Protein AF-N8W9D5-F1 (afdb_monomer_lite)

Secondary structure (DSSP, 8-state):
-GGGTTSSPPPP---PPPPTTS--S---------PPPTT-EE--TT-SS--EEHHHHHHHHHHHHHTTT-

Foldseek 3Di:
DQLALVPDDDDDDDDDQDDPPDDNDDDDDDDDDDFDDQQDWRHRPVCPDPIDGSVVVVVVVCCVVCVPVD

InterPro domains:
  IPR027443 Isopenicillin N synthase-like superfamily [G3DSA:2.60.120.330] (1-69)

pLDDT: mean 92.41, std 9.05, range [45.47, 97.75]

Sequence (70 aa):
MRWSDDQLPSNFHRVKNPEADEYQGARYSLAFFCQANEDVLIESPQKKYPAITAKEYLKQRISANFKGKY

Organism: NCBI:txid70347

Structure (mmCIF, N/CA/C/O backbone):
data_AF-N8W9D5-F1
#
_entry.id   AF-N8W9D5-F1
#
loop_
_atom_site.group_PDB
_atom_site.id
_atom_site.type_symbol
_atom_site.label_atom_id
_atom_site.label_alt_id
_atom_site.label_comp_id
_atom_site.label_asym_id
_atom_site.label_entity_id
_atom_site.label_seq_id
_atom_site.pdbx_PDB_ins_code
_atom_site.Cartn_x
_atom_site.Cartn_y
_atom_site.Cartn_z
_atom_site.occupancy
_atom_site.B_iso_or_equiv
_atom_site.auth_seq_id
_atom_site.auth_comp_id
_atom_site.auth_asym_id
_atom_site.auth_atom_id
_atom_site.pdbx_PDB_model_num
ATOM 1 N N . MET A 1 1 ? -0.053 -3.533 9.887 1.00 86.88 1 MET A N 1
ATOM 2 C CA . MET A 1 1 ? -1.282 -3.294 9.115 1.00 86.88 1 MET A CA 1
ATOM 3 C C . MET A 1 1 ? -2.481 -3.353 10.053 1.00 86.88 1 MET A C 1
ATOM 5 O O . MET A 1 1 ? -2.514 -4.211 10.927 1.00 86.88 1 MET A O 1
ATOM 9 N N . ARG A 1 2 ? -3.479 -2.479 9.849 1.00 89.94 2 ARG A N 1
ATOM 10 C CA . ARG A 1 2 ? -4.665 -2.324 10.719 1.00 89.94 2 ARG A CA 1
ATOM 11 C C . ARG A 1 2 ? -5.487 -3.604 10.890 1.00 89.94 2 ARG A C 1
ATOM 13 O O . ARG A 1 2 ? -6.005 -3.856 11.965 1.00 89.94 2 ARG A O 1
ATOM 20 N N . TRP A 1 3 ? -5.560 -4.408 9.832 1.00 90.88 3 TRP A N 1
ATOM 21 C CA . TRP A 1 3 ? -6.358 -5.635 9.784 1.00 90.88 3 TRP A CA 1
ATOM 22 C C . TRP A 1 3 ? -5.777 -6.791 10.608 1.00 90.88 3 TRP A C 1
ATOM 24 O O . TRP A 1 3 ? -6.464 -7.761 10.895 1.00 90.88 3 TRP A O 1
ATOM 34 N N . SER A 1 4 ? -4.497 -6.696 10.963 1.00 94.06 4 SER A N 1
ATOM 35 C CA . SER A 1 4 ? -3.747 -7.760 11.626 1.00 94.06 4 SER A CA 1
ATOM 36 C C . SER A 1 4 ? -3.055 -7.267 12.895 1.00 94.06 4 SER A C 1
ATOM 38 O O . SER A 1 4 ? -2.066 -7.871 13.289 1.00 94.06 4 SER A O 1
ATOM 40 N N . ASP A 1 5 ? -3.424 -6.101 13.431 1.00 94.88 5 ASP A N 1
ATOM 41 C CA . ASP A 1 5 ? -2.738 -5.482 14.580 1.00 94.88 5 ASP A CA 1
ATOM 42 C C . ASP A 1 5 ? -1.215 -5.395 14.449 1.00 94.88 5 ASP A C 1
ATOM 44 O O . ASP A 1 5 ? -0.462 -5.557 15.406 1.00 94.88 5 ASP A O 1
ATOM 48 N N . ASP A 1 6 ? -0.755 -5.125 13.229 1.00 94.06 6 ASP A N 1
ATOM 49 C CA . ASP A 1 6 ? 0.664 -5.083 12.860 1.00 94.06 6 ASP A CA 1
ATOM 50 C C . ASP A 1 6 ? 1.437 -6.403 12.905 1.00 94.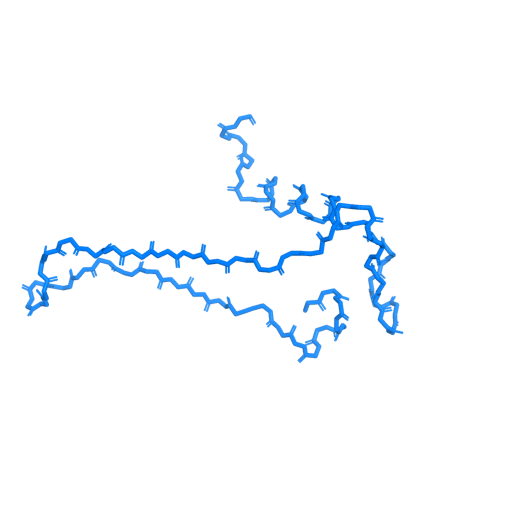06 6 ASP A C 1
ATOM 52 O O . ASP A 1 6 ? 2.625 -6.388 12.602 1.00 94.06 6 ASP A O 1
ATOM 56 N N . GLN A 1 7 ? 0.774 -7.543 13.118 1.00 95.56 7 GLN A N 1
ATOM 57 C CA . GLN A 1 7 ? 1.390 -8.866 12.937 1.00 95.56 7 GLN A CA 1
ATOM 58 C C . GLN A 1 7 ? 1.853 -9.099 11.487 1.00 95.56 7 GLN A C 1
ATOM 60 O O . GLN A 1 7 ? 2.879 -9.727 11.249 1.00 95.56 7 GLN A O 1
ATOM 65 N N . LEU A 1 8 ? 1.122 -8.548 10.510 1.00 94.31 8 LEU A N 1
ATOM 66 C CA . LEU A 1 8 ? 1.509 -8.506 9.102 1.00 94.31 8 LEU A CA 1
ATOM 67 C C . LEU A 1 8 ? 1.812 -7.048 8.705 1.00 94.31 8 LEU A C 1
ATOM 69 O O . LEU A 1 8 ? 0.894 -6.221 8.594 1.00 94.31 8 LEU A O 1
ATOM 73 N N . PRO A 1 9 ? 3.088 -6.669 8.528 1.00 91.19 9 PRO A N 1
ATOM 74 C CA . PRO A 1 9 ? 3.445 -5.335 8.066 1.00 91.19 9 PRO A CA 1
ATOM 75 C C . PRO A 1 9 ? 3.187 -5.177 6.561 1.00 91.19 9 PRO A C 1
ATOM 77 O O . PRO A 1 9 ? 3.273 -6.123 5.784 1.00 91.19 9 PRO A O 1
ATOM 80 N N . SER A 1 10 ? 2.883 -3.948 6.133 1.00 90.81 10 SER A N 1
ATOM 81 C CA . SER A 1 10 ? 2.895 -3.615 4.705 1.00 90.81 10 SER A CA 1
ATOM 82 C C . SER A 1 10 ? 4.343 -3.513 4.239 1.00 90.81 10 SER A C 1
ATOM 84 O O . SER A 1 10 ? 5.110 -2.744 4.816 1.00 90.81 10 SER A O 1
ATOM 86 N N . ASN A 1 11 ? 4.710 -4.232 3.181 1.00 91.94 11 ASN A N 1
ATOM 87 C CA . ASN A 1 11 ? 6.091 -4.251 2.700 1.00 91.94 11 ASN A CA 1
ATOM 88 C C . ASN A 1 11 ? 6.492 -2.922 2.042 1.00 91.94 11 ASN A C 1
ATOM 90 O O . ASN A 1 11 ? 5.837 -2.456 1.103 1.00 91.94 11 ASN A O 1
ATOM 94 N N . PHE A 1 12 ? 7.616 -2.353 2.485 1.00 91.62 12 PHE A N 1
ATOM 95 C CA . PHE A 1 12 ? 8.296 -1.281 1.761 1.00 91.62 12 PHE A CA 1
ATOM 96 C C . PHE A 1 12 ? 8.928 -1.839 0.486 1.00 91.62 12 PHE A C 1
ATOM 98 O O . PHE A 1 12 ? 9.594 -2.871 0.510 1.00 91.62 12 PHE A O 1
ATOM 105 N N . HIS A 1 13 ? 8.727 -1.151 -0.632 1.00 95.31 13 HIS A N 1
ATOM 106 C CA . HIS A 1 13 ? 9.288 -1.527 -1.924 1.00 95.31 13 HIS A CA 1
ATOM 107 C C . HIS A 1 13 ? 9.604 -0.270 -2.738 1.00 95.31 13 HIS A C 1
ATOM 109 O O . HIS A 1 13 ? 8.967 0.769 -2.570 1.00 95.31 13 HIS A O 1
ATOM 115 N N . ARG A 1 14 ? 10.606 -0.364 -3.615 1.00 95.62 14 ARG A N 1
ATOM 116 C CA . ARG A 1 14 ? 11.005 0.704 -4.538 1.00 95.62 14 ARG A CA 1
ATOM 117 C C . ARG A 1 14 ? 11.377 0.113 -5.889 1.00 95.62 14 ARG A C 1
ATOM 119 O O . ARG A 1 14 ? 11.854 -1.018 -5.955 1.00 95.62 14 ARG A O 1
ATOM 126 N N . VAL A 1 15 ? 11.209 0.901 -6.943 1.00 95.75 15 VAL A N 1
ATOM 127 C CA . VAL A 1 15 ? 11.757 0.608 -8.271 1.00 95.75 15 VAL A CA 1
ATOM 128 C C . VAL A 1 15 ? 12.931 1.555 -8.488 1.00 95.75 15 VAL A C 1
ATOM 130 O O . VAL A 1 15 ? 12.794 2.752 -8.236 1.00 95.75 15 VAL A O 1
ATOM 133 N N . LYS A 1 16 ? 14.081 1.017 -8.902 1.00 94.25 16 LYS A N 1
ATOM 134 C CA . LYS A 1 16 ? 15.248 1.816 -9.290 1.00 94.25 16 LYS A CA 1
ATOM 135 C C . LYS A 1 16 ? 15.353 1.899 -10.810 1.00 94.25 16 LYS A C 1
ATOM 137 O O . LYS A 1 16 ? 14.890 0.995 -11.506 1.00 94.25 16 LYS A O 1
ATOM 142 N N . ASN A 1 17 ? 15.987 2.962 -11.289 1.00 95.38 17 ASN A N 1
ATOM 143 C CA . ASN A 1 17 ? 16.490 3.007 -12.658 1.00 95.38 17 ASN A CA 1
ATOM 144 C C . ASN A 1 17 ? 17.667 2.024 -12.809 1.00 95.38 17 ASN A C 1
ATOM 146 O O . ASN A 1 17 ? 18.308 1.703 -11.800 1.00 95.38 17 ASN A O 1
ATOM 150 N N . PRO A 1 18 ? 17.934 1.518 -14.026 1.00 96.38 18 PRO A N 1
ATOM 151 C CA . PRO A 1 18 ? 19.088 0.661 -14.250 1.00 96.38 18 PRO A CA 1
ATOM 152 C C . PRO A 1 18 ? 20.409 1.434 -14.066 1.00 96.38 18 PRO A C 1
ATOM 154 O O . PRO A 1 18 ? 20.473 2.625 -14.374 1.00 96.38 18 PRO A O 1
ATOM 157 N N . GLU A 1 19 ? 21.451 0.762 -13.571 1.00 96.56 19 GLU A N 1
ATOM 158 C CA . GLU A 1 19 ? 22.838 1.260 -13.610 1.00 96.56 19 GLU A CA 1
ATOM 159 C C . GLU A 1 19 ? 23.388 1.201 -15.043 1.00 96.56 19 GLU A C 1
ATOM 161 O O . GLU A 1 19 ? 22.795 0.563 -15.909 1.00 96.56 19 GLU A O 1
ATOM 166 N N . ALA A 1 20 ? 24.527 1.844 -15.312 1.00 97.12 20 ALA A N 1
ATOM 167 C CA . ALA A 1 20 ? 25.078 1.967 -16.668 1.00 97.12 20 ALA A CA 1
ATOM 168 C C . ALA A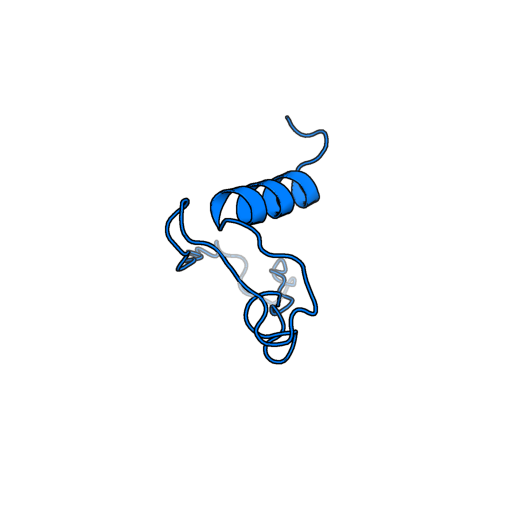 1 20 ? 25.386 0.620 -17.358 1.00 97.12 20 ALA A C 1
ATOM 170 O O . ALA A 1 20 ? 25.313 0.532 -18.582 1.00 97.12 20 ALA A O 1
ATOM 171 N N . ASP A 1 21 ? 25.722 -0.414 -16.587 1.00 97.38 21 ASP A N 1
ATOM 172 C CA . ASP A 1 21 ? 26.046 -1.768 -17.048 1.00 97.38 21 ASP A CA 1
ATOM 173 C C . ASP A 1 21 ? 24.844 -2.735 -17.030 1.00 97.38 21 ASP A C 1
ATOM 175 O O . ASP A 1 21 ? 24.961 -3.884 -17.458 1.00 97.38 21 ASP A O 1
ATOM 179 N N . GLU A 1 22 ? 23.671 -2.281 -16.581 1.00 97.44 22 GLU A N 1
ATOM 180 C CA . GLU A 1 22 ? 22.436 -3.067 -16.564 1.00 97.44 22 GLU A CA 1
ATOM 181 C C . GLU A 1 22 ? 21.619 -2.895 -17.861 1.00 97.44 22 GLU A C 1
ATOM 183 O O . GLU A 1 22 ? 21.879 -2.034 -18.705 1.00 97.44 22 GLU A O 1
ATOM 188 N N . TYR A 1 23 ? 20.580 -3.716 -18.034 1.00 94.94 23 TYR A N 1
ATOM 189 C CA . TYR A 1 23 ? 19.682 -3.626 -19.186 1.00 94.94 23 TYR A CA 1
ATOM 190 C C . TYR A 1 23 ? 18.952 -2.270 -19.240 1.00 94.94 23 TYR A C 1
ATOM 192 O O . TYR A 1 23 ? 18.094 -1.981 -18.408 1.00 94.94 23 TYR A O 1
ATOM 200 N N . GLN A 1 24 ? 19.260 -1.470 -20.266 1.00 97.31 24 GLN A N 1
ATOM 201 C CA . GLN A 1 24 ? 18.731 -0.109 -20.462 1.00 97.31 24 GLN A CA 1
ATOM 202 C C . GLN A 1 24 ? 17.355 -0.052 -21.150 1.00 97.31 24 GLN A C 1
ATOM 204 O O . GLN A 1 24 ? 16.818 1.030 -21.384 1.00 97.31 24 GLN A O 1
ATOM 209 N N . GLY A 1 25 ? 16.789 -1.197 -21.539 1.00 95.75 25 GLY A N 1
ATOM 210 C CA . GLY A 1 25 ? 15.496 -1.236 -22.219 1.00 95.75 25 GLY A CA 1
ATOM 211 C C . GLY A 1 25 ? 14.316 -0.940 -21.288 1.00 95.75 25 GLY A C 1
ATOM 212 O O . GLY A 1 25 ? 14.429 -0.946 -20.062 1.00 95.75 25 GLY A O 1
ATOM 213 N N . ALA A 1 26 ? 13.142 -0.712 -21.879 1.00 95.38 26 ALA A N 1
ATOM 214 C CA . ALA A 1 26 ? 11.928 -0.449 -21.115 1.00 95.38 26 ALA A CA 1
ATOM 215 C C . ALA A 1 26 ? 11.571 -1.629 -20.192 1.00 95.38 26 ALA A C 1
ATOM 217 O O . ALA A 1 26 ? 11.545 -2.788 -20.612 1.00 95.38 26 ALA A O 1
ATOM 218 N N . ARG A 1 27 ? 11.235 -1.315 -18.936 1.00 95.31 27 ARG A N 1
ATOM 219 C CA . ARG A 1 27 ? 10.696 -2.272 -17.965 1.00 95.31 27 ARG A CA 1
ATOM 220 C C . ARG A 1 27 ? 9.193 -2.064 -17.819 1.00 95.31 27 ARG A C 1
ATOM 222 O O . ARG A 1 27 ? 8.755 -1.092 -17.207 1.00 95.31 27 ARG A O 1
ATOM 229 N N . TYR A 1 28 ? 8.409 -3.016 -18.308 1.00 96.00 28 TYR A N 1
ATOM 230 C CA . TYR A 1 28 ? 6.961 -3.035 -18.110 1.00 96.00 28 TYR A CA 1
ATOM 231 C C . TYR A 1 28 ? 6.606 -3.837 -16.858 1.00 96.00 28 TYR A C 1
ATOM 233 O O . TYR A 1 28 ? 7.189 -4.884 -16.585 1.00 96.00 28 TYR A O 1
ATOM 241 N N . SER A 1 29 ? 5.666 -3.328 -16.066 1.00 95.88 29 SER A N 1
ATOM 242 C CA . SER A 1 29 ? 5.229 -3.963 -14.824 1.00 95.88 29 SER A CA 1
ATOM 243 C C . SER A 1 29 ? 3.774 -3.615 -14.564 1.00 95.88 29 SER A C 1
ATOM 245 O O . SER A 1 29 ? 3.384 -2.460 -14.708 1.00 95.88 29 SER A O 1
ATOM 247 N N . LEU A 1 30 ? 3.000 -4.601 -14.118 1.00 96.75 30 LEU A N 1
ATOM 248 C CA . LEU A 1 30 ? 1.627 -4.413 -13.667 1.00 96.75 30 LEU A CA 1
ATOM 249 C C . LEU A 1 30 ? 1.556 -4.702 -12.168 1.00 96.75 30 LEU A C 1
ATOM 251 O O . LEU A 1 30 ? 1.874 -5.808 -11.736 1.00 96.75 30 LEU A O 1
ATOM 255 N N . ALA A 1 31 ? 1.168 -3.705 -11.376 1.00 96.19 31 ALA A N 1
ATOM 256 C CA . ALA A 1 31 ? 0.878 -3.896 -9.960 1.00 96.19 31 ALA A CA 1
ATOM 257 C C . ALA A 1 31 ? -0.610 -4.223 -9.790 1.00 96.19 31 ALA A C 1
ATOM 259 O O . ALA A 1 31 ? -1.464 -3.502 -10.303 1.00 96.19 31 ALA A O 1
ATOM 260 N N . PHE A 1 32 ? -0.910 -5.296 -9.061 1.00 96.50 32 PHE A N 1
ATOM 261 C CA . PHE A 1 32 ? -2.272 -5.706 -8.734 1.00 96.50 32 PHE A CA 1
ATOM 262 C C . PHE A 1 32 ? -2.506 -5.601 -7.226 1.00 96.50 32 PHE A C 1
ATOM 264 O O . PHE A 1 32 ? -1.660 -6.008 -6.430 1.00 96.50 32 PHE A O 1
ATOM 271 N N . PHE A 1 33 ? -3.670 -5.079 -6.841 1.00 93.50 33 PHE A N 1
ATOM 272 C CA . PHE A 1 33 ? -4.080 -4.932 -5.448 1.00 93.50 33 PHE A CA 1
ATOM 273 C C . PHE A 1 33 ? -5.443 -5.598 -5.256 1.00 93.50 33 PHE A C 1
ATOM 275 O O . PHE A 1 33 ? -6.447 -5.119 -5.775 1.00 93.50 33 PHE A O 1
ATOM 282 N N . CYS A 1 34 ? -5.484 -6.683 -4.483 1.00 94.75 34 CYS A N 1
ATOM 283 C CA . CYS A 1 34 ? -6.738 -7.303 -4.063 1.00 94.75 34 CYS A CA 1
ATOM 284 C C . CYS A 1 34 ? -7.294 -6.535 -2.857 1.00 94.75 34 CYS A C 1
ATOM 286 O O . CYS A 1 34 ? -6.817 -6.713 -1.736 1.00 94.75 34 CYS A O 1
ATOM 288 N N . GLN A 1 35 ? -8.251 -5.636 -3.092 1.00 92.81 35 GLN A N 1
ATOM 289 C CA . GLN A 1 35 ? -8.853 -4.795 -2.053 1.00 92.81 35 GLN A CA 1
ATOM 290 C C . GLN A 1 35 ? -10.212 -5.338 -1.600 1.00 92.81 35 GLN A C 1
ATOM 292 O O . GLN A 1 35 ? -10.894 -6.035 -2.346 1.00 92.81 35 GLN A O 1
ATOM 297 N N . ALA A 1 36 ? -10.596 -5.013 -0.364 1.00 95.12 36 ALA A N 1
ATOM 298 C CA . ALA A 1 36 ? -11.950 -5.248 0.124 1.00 95.12 36 ALA A CA 1
ATOM 299 C C . ALA A 1 36 ? -12.956 -4.321 -0.582 1.00 95.12 36 ALA A C 1
ATOM 301 O O . ALA A 1 36 ? -12.584 -3.236 -1.036 1.00 95.12 36 ALA A O 1
ATOM 302 N N . ASN A 1 37 ? -14.227 -4.730 -0.622 1.00 97.50 37 ASN A N 1
ATOM 303 C CA . ASN A 1 37 ? -15.318 -3.873 -1.092 1.00 97.50 37 ASN A CA 1
ATOM 304 C C . ASN A 1 37 ? -15.430 -2.610 -0.220 1.00 97.50 37 ASN A C 1
ATOM 306 O O . ASN A 1 37 ? -15.126 -2.645 0.972 1.00 97.50 37 ASN A O 1
ATOM 310 N N . GLU A 1 38 ? -15.864 -1.495 -0.814 1.00 97.69 38 GLU A N 1
ATOM 311 C CA . GLU A 1 38 ? -15.856 -0.159 -0.193 1.00 97.69 38 GLU A CA 1
ATOM 312 C C . GLU A 1 38 ? -16.557 -0.080 1.170 1.00 97.69 38 GLU A C 1
ATOM 314 O O . GLU A 1 38 ? -16.093 0.632 2.064 1.00 97.69 38 GLU A O 1
ATOM 319 N N . ASP A 1 39 ? -17.669 -0.792 1.303 1.00 97.75 39 ASP A N 1
ATOM 320 C CA . ASP A 1 39 ? -18.581 -0.810 2.443 1.00 97.75 39 ASP A CA 1
ATOM 321 C C . ASP A 1 39 ? -18.139 -1.749 3.574 1.00 97.75 39 ASP A C 1
ATOM 323 O O . ASP A 1 39 ? -18.681 -1.687 4.678 1.00 97.75 39 ASP A O 1
ATOM 327 N N . VAL A 1 40 ? -17.127 -2.587 3.339 1.00 97.31 40 VAL A N 1
ATOM 328 C CA . VAL A 1 40 ? -16.618 -3.522 4.346 1.00 97.31 40 VAL A CA 1
ATOM 329 C C . VAL A 1 40 ? -15.961 -2.761 5.494 1.00 97.31 40 VAL A C 1
ATOM 331 O O . VAL A 1 40 ? -15.053 -1.946 5.294 1.00 97.31 40 VAL A O 1
ATOM 334 N N . LEU A 1 41 ? -16.393 -3.075 6.717 1.00 96.25 41 LEU A N 1
ATOM 335 C CA . LEU A 1 41 ? -15.785 -2.584 7.947 1.00 96.25 41 LEU A CA 1
ATOM 336 C C . LEU A 1 41 ? -14.512 -3.381 8.264 1.00 96.25 41 LEU A C 1
ATOM 338 O O . LEU A 1 41 ? -14.537 -4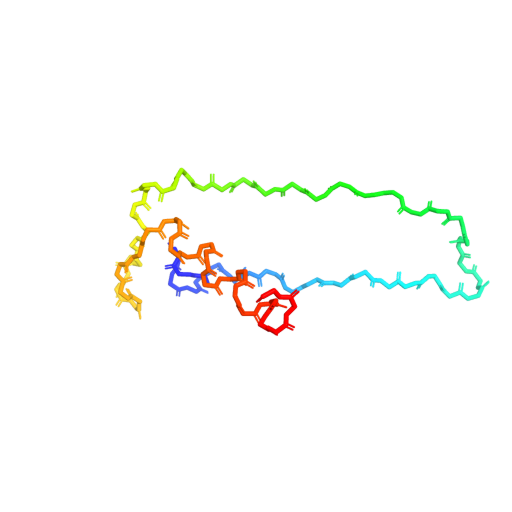.601 8.404 1.00 96.25 41 LEU A O 1
ATOM 342 N N . ILE A 1 42 ? -13.390 -2.678 8.392 1.00 95.25 42 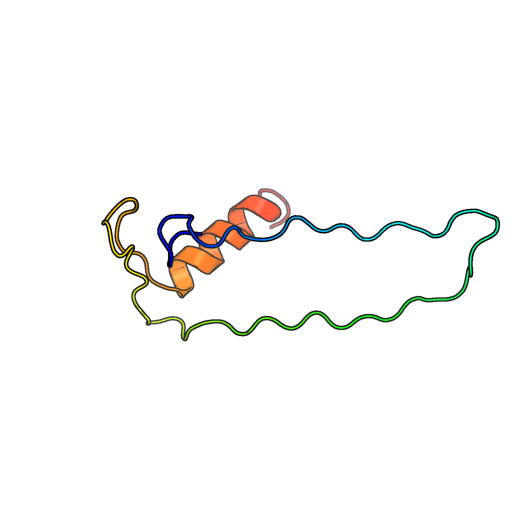ILE A N 1
ATOM 343 C CA . ILE A 1 42 ? -12.099 -3.227 8.800 1.00 95.25 42 ILE A CA 1
ATOM 344 C C . ILE A 1 42 ? -11.932 -2.987 10.298 1.00 95.25 42 ILE A C 1
ATOM 346 O O . ILE A 1 42 ? -11.687 -1.860 10.751 1.00 95.25 42 ILE A O 1
ATOM 350 N N . GLU A 1 43 ? -12.018 -4.073 11.056 1.00 95.75 43 GLU A N 1
ATOM 351 C CA . GLU A 1 43 ? -11.790 -4.089 12.495 1.00 95.75 43 GLU A CA 1
ATOM 352 C C . GLU A 1 43 ? -10.411 -4.659 12.821 1.00 95.75 43 GLU A C 1
ATOM 354 O O . GLU A 1 43 ? -9.916 -5.590 12.185 1.00 95.75 43 GLU A O 1
ATOM 359 N N . SER A 1 44 ? -9.777 -4.052 13.817 1.00 94.62 44 SER A N 1
ATOM 360 C CA . SER A 1 44 ? -8.509 -4.498 14.379 1.00 94.62 44 SER A CA 1
ATOM 361 C C . SER A 1 44 ? -8.823 -5.558 15.453 1.00 94.62 44 SER A C 1
ATOM 363 O O . SER A 1 44 ? -9.544 -5.235 16.402 1.00 94.62 44 SER A O 1
ATOM 365 N N . PRO A 1 45 ? -8.358 -6.818 15.318 1.00 94.31 45 PRO A N 1
ATOM 366 C CA . PRO A 1 45 ? -8.720 -7.913 16.229 1.00 94.31 45 PRO A CA 1
ATOM 367 C C . PRO A 1 45 ? -8.499 -7.630 17.728 1.00 94.31 45 PRO A C 1
ATOM 369 O O . PRO A 1 45 ? -9.322 -8.002 18.562 1.00 94.31 45 PRO A O 1
ATOM 372 N N . GLN A 1 46 ? -7.418 -6.936 18.084 1.00 95.94 46 GLN A N 1
ATOM 373 C CA . GLN A 1 46 ? -7.085 -6.483 19.438 1.00 95.94 46 GLN A CA 1
ATOM 374 C C . GLN A 1 46 ? -7.506 -5.028 19.708 1.00 95.94 46 GLN A C 1
ATOM 376 O O . GLN A 1 46 ? -7.126 -4.457 20.728 1.00 95.94 46 GLN A O 1
ATOM 381 N N . LYS A 1 47 ? -8.285 -4.406 18.812 1.00 95.19 47 LYS A N 1
ATOM 382 C CA . LYS A 1 47 ? -8.757 -3.011 18.903 1.00 95.19 47 LYS A CA 1
ATOM 383 C C . LYS A 1 47 ? -7.632 -1.980 19.072 1.00 95.19 47 LYS A C 1
ATOM 385 O O . LYS A 1 47 ? -7.851 -0.891 19.599 1.00 95.19 47 LYS A O 1
ATOM 390 N N . LYS A 1 48 ? -6.427 -2.300 18.589 1.00 96.19 48 LYS A N 1
ATOM 391 C CA . LYS A 1 48 ? -5.273 -1.392 18.517 1.00 96.19 48 LYS A CA 1
ATOM 392 C C . LYS A 1 48 ? -5.590 -0.130 17.717 1.00 96.19 48 LYS A C 1
ATOM 394 O O . LYS A 1 48 ? -5.047 0.938 17.987 1.00 96.19 48 LYS A O 1
ATOM 399 N N . TYR A 1 49 ? -6.474 -0.256 16.734 1.00 95.50 49 TYR A N 1
ATOM 400 C CA . TYR A 1 49 ? -6.981 0.852 15.942 1.00 95.50 49 TYR A CA 1
ATOM 401 C C . TYR A 1 49 ? -8.516 0.892 16.015 1.00 95.50 49 TYR A C 1
ATOM 403 O O . TYR A 1 49 ? -9.127 -0.168 16.154 1.00 95.50 49 TYR A O 1
ATOM 411 N N . PRO A 1 50 ? -9.155 2.076 15.878 1.00 95.88 50 PRO A N 1
ATOM 412 C CA . PRO A 1 50 ? -10.620 2.182 15.768 1.00 95.88 50 PRO A CA 1
ATOM 413 C C . PRO A 1 50 ? -11.181 1.311 14.632 1.00 95.88 50 PRO A C 1
ATOM 415 O O . PRO A 1 50 ? -10.413 0.808 13.832 1.00 95.88 50 PRO A O 1
ATOM 418 N N . ALA A 1 51 ? -12.488 1.153 14.450 1.00 95.88 51 ALA A N 1
ATOM 419 C CA . ALA A 1 51 ? -12.995 0.589 13.187 1.00 95.88 51 ALA A CA 1
ATOM 420 C C . ALA A 1 51 ? -12.850 1.617 12.036 1.00 95.88 51 ALA A C 1
ATOM 422 O O . ALA A 1 51 ? -12.649 2.806 12.296 1.00 95.88 51 ALA A O 1
ATOM 423 N N . ILE A 1 52 ? -12.832 1.175 10.775 1.00 97.00 52 ILE A N 1
ATOM 424 C CA . ILE A 1 52 ? -12.852 2.047 9.579 1.00 97.00 52 ILE A CA 1
ATOM 425 C C . ILE A 1 52 ? -13.431 1.273 8.397 1.00 97.00 52 ILE A C 1
ATOM 427 O O . ILE A 1 52 ? -13.199 0.071 8.304 1.00 97.00 52 ILE A O 1
ATOM 431 N N . THR A 1 53 ? -14.129 1.920 7.470 1.00 97.62 53 THR A N 1
ATOM 432 C CA . THR A 1 53 ? -14.498 1.258 6.205 1.00 97.62 53 THR A CA 1
ATOM 433 C C . THR A 1 53 ? -13.295 1.139 5.261 1.00 97.62 53 THR A C 1
ATOM 435 O O . THR A 1 53 ? -12.347 1.933 5.325 1.00 97.62 53 THR A O 1
ATOM 438 N N . ALA A 1 54 ? -13.320 0.174 4.338 1.00 96.38 54 ALA A N 1
ATOM 439 C CA . ALA A 1 54 ? -12.281 0.038 3.315 1.00 96.38 54 ALA A CA 1
ATOM 440 C C . ALA A 1 54 ? -12.149 1.308 2.454 1.00 96.38 54 ALA A C 1
ATOM 442 O O . ALA A 1 54 ? -11.033 1.758 2.172 1.00 96.38 54 ALA A O 1
ATOM 443 N N . LYS A 1 55 ? -13.280 1.941 2.112 1.00 97.25 55 LYS A N 1
ATOM 444 C CA . LYS A 1 55 ? -13.333 3.217 1.385 1.00 97.25 55 LYS A CA 1
ATOM 445 C C . LYS A 1 55 ? -12.601 4.343 2.107 1.00 97.25 55 LYS A C 1
ATOM 447 O O . LYS A 1 55 ? -11.781 5.043 1.510 1.00 97.25 55 LYS A O 1
ATOM 452 N N . GLU A 1 56 ? -12.895 4.541 3.388 1.00 96.81 56 GLU A N 1
ATOM 453 C CA . GLU A 1 56 ? -12.255 5.585 4.192 1.00 96.81 56 GLU A CA 1
ATOM 454 C C . GLU A 1 56 ? -10.756 5.326 4.344 1.00 96.81 56 GLU A C 1
ATOM 456 O O . GLU A 1 56 ? -9.958 6.258 4.222 1.00 96.81 56 GLU A O 1
ATOM 461 N N . TYR A 1 57 ? -10.363 4.063 4.544 1.00 94.31 57 TYR A N 1
ATOM 462 C CA . TYR A 1 57 ? -8.955 3.688 4.603 1.00 94.31 57 TYR A CA 1
ATOM 463 C C . TYR A 1 57 ? -8.231 4.023 3.295 1.00 94.31 57 TYR A C 1
ATOM 465 O O . TYR A 1 57 ? -7.195 4.692 3.318 1.00 94.31 57 TYR A O 1
ATOM 473 N N . LEU A 1 58 ? -8.793 3.634 2.146 1.00 93.19 58 LEU A N 1
ATOM 474 C CA . LEU A 1 58 ? -8.219 3.943 0.837 1.00 93.19 58 LEU A CA 1
ATOM 475 C C . LEU A 1 58 ? -8.095 5.457 0.623 1.00 93.19 58 LEU A C 1
ATOM 477 O O . LEU A 1 58 ? -7.029 5.934 0.227 1.00 93.19 58 LEU A O 1
ATOM 481 N N . LYS A 1 59 ? -9.137 6.225 0.966 1.00 93.94 59 LYS A N 1
ATOM 482 C CA . LYS A 1 59 ? -9.119 7.693 0.895 1.00 93.94 59 LYS A CA 1
ATOM 483 C C . LYS A 1 59 ? -7.977 8.282 1.728 1.00 93.94 59 LYS A C 1
ATOM 485 O O . LYS A 1 59 ? -7.231 9.112 1.214 1.00 93.94 59 LYS A O 1
ATOM 490 N N . GLN A 1 60 ? -7.774 7.816 2.965 1.00 92.25 60 GLN A N 1
ATOM 491 C CA . GLN A 1 60 ? -6.651 8.254 3.807 1.00 92.25 60 GLN A CA 1
ATOM 492 C C . GLN A 1 60 ? -5.289 7.960 3.161 1.00 92.25 60 GLN A C 1
ATOM 494 O O . GLN A 1 60 ? -4.405 8.818 3.181 1.00 92.25 60 GLN A O 1
ATOM 499 N N . ARG A 1 61 ? -5.106 6.770 2.568 1.00 90.31 61 ARG A N 1
ATOM 500 C CA . ARG A 1 61 ? -3.839 6.386 1.916 1.00 90.31 61 ARG A CA 1
ATOM 501 C C . ARG A 1 61 ? -3.557 7.206 0.658 1.00 90.31 61 ARG A C 1
ATOM 503 O O . ARG A 1 61 ? -2.416 7.610 0.455 1.00 90.31 61 ARG A O 1
ATOM 510 N N . ILE A 1 62 ? -4.577 7.491 -0.150 1.00 90.69 62 ILE A N 1
ATOM 511 C CA . ILE A 1 62 ? -4.454 8.367 -1.323 1.00 90.69 62 ILE A CA 1
ATOM 512 C C . ILE A 1 62 ? -4.100 9.788 -0.871 1.00 90.69 62 ILE A C 1
ATOM 514 O O . ILE A 1 62 ? -3.098 10.342 -1.320 1.00 90.69 62 ILE A O 1
ATOM 518 N N . SER A 1 63 ? -4.852 10.361 0.072 1.00 90.38 63 SER A N 1
ATOM 519 C CA . SER A 1 63 ? -4.587 11.716 0.568 1.00 90.38 63 SER A CA 1
ATOM 520 C C . SER A 1 63 ? -3.191 11.862 1.182 1.00 90.38 63 SER A C 1
ATOM 522 O O . SER A 1 63 ? -2.571 12.906 1.010 1.00 90.38 63 SER A O 1
ATOM 524 N N . ALA A 1 64 ? -2.665 10.829 1.847 1.00 87.81 64 ALA A N 1
ATOM 525 C CA . ALA A 1 64 ? -1.307 10.846 2.395 1.00 87.81 64 ALA A CA 1
ATOM 526 C C . ALA A 1 64 ? -0.212 10.923 1.314 1.00 87.81 64 ALA A C 1
ATOM 528 O O . ALA A 1 64 ? 0.831 11.525 1.556 1.00 87.81 64 ALA A O 1
ATOM 529 N N . ASN A 1 65 ? -0.447 10.346 0.131 1.00 84.69 65 ASN A N 1
ATOM 530 C CA . ASN A 1 65 ? 0.532 10.302 -0.960 1.00 84.69 65 ASN A CA 1
ATOM 531 C C . ASN A 1 65 ? 0.407 11.472 -1.948 1.00 84.69 65 ASN A C 1
ATOM 533 O O . ASN A 1 65 ? 1.383 11.816 -2.611 1.00 84.69 65 ASN A O 1
ATOM 537 N N . PHE A 1 66 ? -0.780 12.075 -2.067 1.00 84.75 66 PHE A N 1
ATOM 538 C CA . PHE A 1 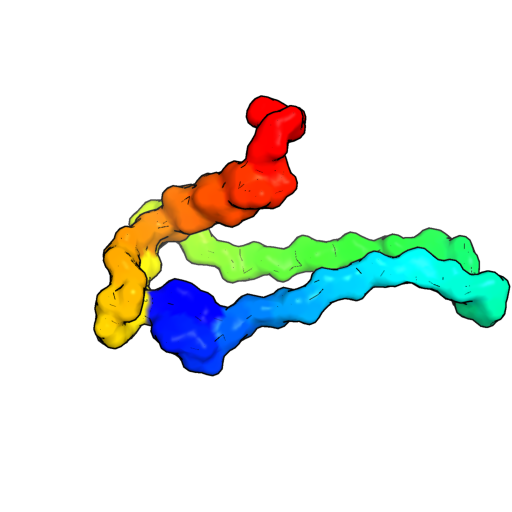66 ? -1.084 13.063 -3.111 1.00 84.75 66 PHE A CA 1
ATOM 539 C C . PHE A 1 66 ? -1.512 14.437 -2.579 1.00 84.75 66 PHE A C 1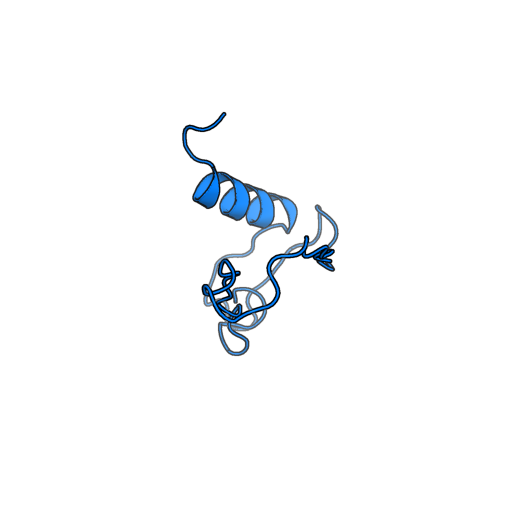
ATOM 541 O O . PHE A 1 66 ? -2.021 15.255 -3.345 1.00 84.75 66 PHE A O 1
ATOM 548 N N . LYS A 1 67 ? -1.309 14.727 -1.286 1.00 74.81 67 LYS A N 1
ATOM 549 C CA . LYS A 1 67 ? -1.643 16.037 -0.706 1.00 74.81 67 LYS A CA 1
ATOM 550 C C . LYS A 1 67 ? -0.976 17.169 -1.507 1.00 74.81 67 LYS A C 1
ATOM 552 O O . LYS A 1 67 ? 0.247 17.221 -1.589 1.00 74.81 67 LYS A O 1
ATOM 557 N N . GLY A 1 68 ? -1.783 18.063 -2.089 1.00 62.62 68 GLY A N 1
ATOM 558 C CA . GLY A 1 68 ? -1.317 19.205 -2.889 1.00 62.62 68 GLY A CA 1
ATOM 559 C C . GLY A 1 68 ? -1.097 18.930 -4.382 1.00 62.62 68 GLY A C 1
ATOM 560 O O . GLY A 1 68 ? -0.610 19.815 -5.080 1.00 62.62 68 GLY A O 1
ATOM 561 N N . LYS A 1 69 ? -1.438 17.735 -4.884 1.00 53.81 69 LYS A N 1
ATOM 562 C CA . LYS A 1 69 ? -1.443 17.435 -6.328 1.00 53.81 69 LYS A CA 1
ATOM 563 C C . LYS A 1 69 ? -2.831 17.430 -6.971 1.00 53.81 69 LYS A C 1
ATOM 565 O O . LYS A 1 69 ? -2.882 17.385 -8.194 1.00 53.81 69 LYS A O 1
ATOM 570 N N . TYR A 1 70 ? -3.891 17.542 -6.165 1.00 45.47 70 TYR A N 1
ATOM 571 C CA . TYR A 1 70 ? -5.279 17.837 -6.537 1.00 45.47 70 TYR A CA 1
ATOM 572 C C . TYR A 1 70 ? -5.984 18.497 -5.349 1.00 45.47 70 TYR A C 1
ATOM 574 O O . TYR A 1 70 ? -5.664 18.097 -4.201 1.00 45.47 70 TYR A O 1
#

Radius of gyration: 17.05 Å; chains: 1; bounding box: 45×28×42 Å